Protein AF-A0A2W5S994-F1 (afdb_monomer_lite)

Foldseek 3Di:
DVLVVLLVVLLQVLLCVQLVVLLVVLVVVCVVVVQDPVSNVVSVVVSVVCSNVRSNVRSVVSNVVSNVVVVVVD

Radius of gyration: 16.3 Å; chains: 1; bounding box: 43×14×46 Å

Structure (mmCIF, N/CA/C/O backbone):
data_AF-A0A2W5S994-F1
#
_entry.id   AF-A0A2W5S994-F1
#
loop_
_atom_site.group_PDB
_atom_site.id
_atom_site.type_symbol
_atom_site.label_atom_id
_atom_site.label_alt_id
_atom_site.label_comp_id
_atom_site.label_asym_id
_atom_site.label_entity_id
_atom_site.label_seq_id
_atom_site.pdbx_PDB_ins_code
_atom_site.Cartn_x
_atom_site.Cartn_y
_atom_site.Cartn_z
_atom_site.occupancy
_atom_site.B_iso_or_equiv
_atom_site.auth_seq_id
_atom_site.auth_comp_id
_atom_site.auth_asym_id
_atom_site.auth_atom_id
_atom_site.pdbx_PDB_model_num
ATOM 1 N N . MET A 1 1 ? -11.656 -2.620 25.313 1.00 62.91 1 MET A N 1
ATOM 2 C CA . MET A 1 1 ? -10.408 -3.229 24.789 1.00 62.91 1 MET A CA 1
ATOM 3 C C . MET A 1 1 ? -10.619 -4.100 23.545 1.00 62.91 1 MET A C 1
ATOM 5 O O . MET A 1 1 ? -10.006 -3.803 22.531 1.00 62.91 1 MET A O 1
ATOM 9 N N . ARG A 1 2 ? -11.509 -5.112 23.541 1.00 80.94 2 ARG A N 1
ATOM 10 C CA . ARG A 1 2 ? -11.721 -5.998 22.365 1.00 80.94 2 ARG A CA 1
ATOM 11 C C . ARG A 1 2 ? -12.060 -5.276 21.045 1.00 80.94 2 ARG A C 1
ATOM 13 O O . ARG A 1 2 ? -11.538 -5.655 20.001 1.00 80.94 2 ARG A O 1
ATOM 20 N N . LYS A 1 3 ? -12.890 -4.221 21.073 1.00 82.19 3 LYS A N 1
ATOM 21 C CA . LYS A 1 3 ? -13.206 -3.418 19.870 1.00 82.19 3 LYS A CA 1
ATOM 22 C C . LYS A 1 3 ? -11.959 -2.731 19.293 1.00 82.19 3 LYS A C 1
ATOM 24 O O . LYS A 1 3 ? -11.738 -2.826 18.092 1.00 82.19 3 LYS A O 1
ATOM 29 N N . THR A 1 4 ? -11.132 -2.117 20.141 1.00 87.38 4 THR A N 1
ATOM 30 C CA . THR A 1 4 ? -9.891 -1.429 19.745 1.00 87.38 4 THR A CA 1
ATOM 31 C C . THR A 1 4 ? -8.899 -2.383 19.088 1.00 87.38 4 THR A C 1
ATOM 33 O O . THR A 1 4 ? -8.433 -2.102 17.991 1.00 87.38 4 THR A O 1
ATOM 36 N N . PHE A 1 5 ? -8.645 -3.546 19.699 1.00 90.88 5 PHE A N 1
ATOM 37 C CA . PHE A 1 5 ? -7.746 -4.552 19.123 1.00 90.88 5 PHE A CA 1
ATOM 38 C C . PHE A 1 5 ? -8.228 -5.065 17.766 1.00 90.88 5 PHE A C 1
ATOM 40 O O . PHE A 1 5 ? -7.421 -5.275 16.867 1.00 90.88 5 PHE A O 1
ATOM 47 N N . ARG A 1 6 ? -9.545 -5.205 17.575 1.00 90.12 6 ARG A N 1
ATOM 48 C CA . ARG A 1 6 ? -10.094 -5.575 16.270 1.00 90.12 6 ARG A CA 1
ATOM 49 C C . ARG A 1 6 ? -9.885 -4.480 15.224 1.00 90.12 6 ARG A C 1
ATOM 51 O O . ARG A 1 6 ? -9.468 -4.801 14.119 1.00 90.12 6 ARG A O 1
ATOM 58 N N . VAL A 1 7 ? -10.177 -3.216 15.544 1.00 93.19 7 VAL A N 1
ATOM 59 C CA . VAL A 1 7 ? -9.954 -2.095 14.607 1.00 93.19 7 VAL A CA 1
ATOM 60 C C . VAL A 1 7 ? -8.479 -2.010 14.227 1.00 93.19 7 VAL A C 1
ATOM 62 O O . VAL A 1 7 ? -8.172 -1.910 13.045 1.00 93.19 7 VAL A O 1
ATOM 65 N N . LEU A 1 8 ? -7.582 -2.137 15.207 1.00 94.88 8 LEU A N 1
ATOM 66 C CA . LEU A 1 8 ? -6.143 -2.153 14.969 1.00 94.88 8 LEU A CA 1
ATOM 67 C C . LEU A 1 8 ? -5.728 -3.328 14.072 1.00 94.88 8 LEU A C 1
ATOM 69 O O . LEU A 1 8 ? -4.960 -3.133 13.139 1.00 94.88 8 LEU A O 1
ATOM 73 N N . GLY A 1 9 ? -6.285 -4.522 14.294 1.00 95.00 9 GLY A N 1
ATOM 74 C CA . GLY A 1 9 ? -6.035 -5.685 13.441 1.00 95.00 9 GLY A CA 1
ATOM 75 C C . GLY A 1 9 ? -6.446 -5.455 11.984 1.00 95.00 9 GLY A C 1
ATOM 76 O O . GLY A 1 9 ? -5.670 -5.741 11.077 1.00 95.00 9 GLY A O 1
ATOM 77 N N . TRP A 1 10 ? -7.629 -4.879 11.744 1.00 96.62 10 TRP A N 1
ATOM 78 C CA . TRP A 1 10 ? -8.065 -4.546 10.384 1.00 96.62 10 TRP A CA 1
ATOM 79 C C . TRP A 1 10 ? -7.263 -3.401 9.761 1.00 96.62 10 TRP A C 1
ATOM 81 O O . TRP A 1 10 ? -7.011 -3.441 8.562 1.00 96.62 10 TRP A O 1
ATOM 91 N N . LEU A 1 11 ? -6.842 -2.410 10.550 1.00 97.19 11 LEU A N 1
ATOM 92 C CA . LEU A 1 11 ? -5.960 -1.332 10.099 1.00 97.19 11 LEU A CA 1
ATOM 93 C C . LEU A 1 11 ? -4.611 -1.891 9.639 1.00 97.19 11 LEU A C 1
ATOM 95 O O . LEU A 1 11 ? -4.181 -1.582 8.533 1.00 97.19 11 LEU A O 1
ATOM 99 N N . LEU A 1 12 ? -3.967 -2.738 10.448 1.00 97.75 12 LEU A N 1
ATOM 100 C CA . LEU A 1 12 ? -2.679 -3.351 10.107 1.00 97.75 12 LEU A CA 1
ATOM 101 C C . LEU A 1 12 ? -2.799 -4.268 8.888 1.00 97.75 12 LEU A C 1
ATOM 103 O O . LEU A 1 12 ? -1.964 -4.206 7.991 1.00 97.75 12 LEU A O 1
ATOM 107 N N . LEU A 1 13 ? -3.863 -5.072 8.811 1.00 97.50 13 LEU A N 1
ATOM 108 C CA . LEU A 1 13 ? -4.128 -5.895 7.633 1.00 97.50 13 LEU A CA 1
ATOM 109 C C . LEU A 1 13 ? -4.320 -5.028 6.383 1.00 97.50 13 LEU A C 1
ATOM 111 O O . LEU A 1 13 ? -3.726 -5.304 5.347 1.00 97.50 13 LEU A O 1
ATOM 115 N N . GLY A 1 14 ? -5.116 -3.964 6.491 1.00 97.88 14 GLY A N 1
ATOM 116 C CA . GLY A 1 14 ? -5.320 -3.006 5.413 1.00 97.88 14 GLY A CA 1
ATOM 117 C C . GLY A 1 14 ? -4.016 -2.348 4.968 1.00 97.88 14 GLY A C 1
ATOM 118 O O . GLY A 1 14 ? -3.778 -2.230 3.772 1.00 97.88 14 GLY A O 1
ATOM 119 N N . LEU A 1 15 ? -3.145 -1.987 5.913 1.00 97.94 15 LEU A N 1
ATOM 120 C CA . LEU A 1 15 ? -1.828 -1.415 5.641 1.00 97.94 15 LEU A CA 1
ATOM 121 C C . LEU A 1 15 ? -0.966 -2.359 4.798 1.00 97.94 15 LEU A C 1
ATOM 123 O O . LEU A 1 15 ? -0.429 -1.955 3.767 1.00 97.94 15 LEU A O 1
ATOM 127 N N . LEU A 1 16 ? -0.875 -3.626 5.213 1.00 98.19 16 LEU A N 1
ATOM 128 C CA . LEU A 1 16 ? -0.096 -4.644 4.510 1.00 98.19 16 LEU A CA 1
ATOM 129 C C . LEU A 1 16 ? -0.670 -4.944 3.124 1.00 98.19 16 LEU A C 1
ATOM 131 O O . LEU A 1 16 ? 0.081 -5.024 2.157 1.00 98.19 16 LEU A O 1
ATOM 135 N N . VAL A 1 17 ? -1.995 -5.073 3.013 1.00 98.12 17 VAL A N 1
ATOM 136 C CA . VAL A 1 17 ? -2.666 -5.334 1.732 1.00 98.12 17 VAL A CA 1
ATOM 137 C C . VAL A 1 17 ? -2.496 -4.152 0.782 1.00 98.12 17 VAL A C 1
ATOM 139 O O . VAL A 1 17 ? -2.129 -4.354 -0.367 1.00 98.12 17 VAL A O 1
ATOM 142 N N . GLY A 1 18 ? -2.711 -2.921 1.246 1.00 97.88 18 GLY A N 1
ATOM 143 C CA . GLY A 1 18 ? -2.576 -1.723 0.419 1.00 97.88 18 GLY A CA 1
ATOM 144 C C . GLY A 1 18 ? -1.154 -1.529 -0.109 1.00 97.88 18 GLY A C 1
ATOM 145 O O . GLY A 1 18 ? -0.968 -1.333 -1.306 1.00 97.88 18 GLY A O 1
ATOM 146 N N . GLY A 1 19 ? -0.144 -1.648 0.759 1.00 97.44 19 GLY A N 1
ATOM 147 C CA . GLY A 1 19 ? 1.258 -1.566 0.339 1.00 97.44 19 GLY A CA 1
ATOM 148 C C . GLY A 1 19 ? 1.653 -2.729 -0.575 1.00 97.44 19 GLY A C 1
ATOM 149 O O . GLY A 1 19 ? 2.280 -2.521 -1.613 1.00 97.44 19 GLY A O 1
ATOM 150 N N . GLY A 1 20 ? 1.222 -3.945 -0.230 1.00 97.44 20 GLY A N 1
ATOM 151 C CA . GLY A 1 20 ? 1.459 -5.144 -1.027 1.00 97.44 20 GLY A CA 1
ATOM 152 C C . GLY A 1 20 ? 0.870 -5.044 -2.432 1.00 97.44 20 GLY A C 1
ATOM 153 O O . GLY A 1 20 ? 1.560 -5.378 -3.388 1.00 97.44 20 GLY A O 1
ATOM 154 N N . LEU A 1 21 ? -0.355 -4.528 -2.578 1.00 97.75 21 LEU A N 1
ATOM 155 C CA . LEU A 1 21 ? -1.004 -4.321 -3.876 1.00 97.75 21 LEU A CA 1
ATOM 156 C C . LEU A 1 21 ? -0.276 -3.284 -4.735 1.00 97.75 21 LEU A C 1
ATOM 158 O O . LEU A 1 21 ? -0.159 -3.489 -5.940 1.00 97.75 21 LEU A O 1
ATOM 162 N N . THR A 1 22 ? 0.256 -2.211 -4.144 1.00 96.94 22 THR A N 1
ATOM 163 C CA . THR A 1 22 ? 1.062 -1.237 -4.894 1.00 96.94 22 THR A CA 1
ATOM 164 C C . THR A 1 22 ? 2.349 -1.861 -5.429 1.00 96.94 22 THR A C 1
ATOM 166 O O . THR A 1 22 ? 2.676 -1.675 -6.600 1.00 96.94 22 THR A O 1
ATOM 169 N N . ILE A 1 23 ? 3.054 -2.648 -4.608 1.00 95.62 23 ILE A N 1
ATOM 170 C CA . ILE A 1 23 ? 4.258 -3.370 -5.046 1.00 95.62 23 ILE A CA 1
ATOM 171 C C . ILE A 1 23 ? 3.900 -4.393 -6.130 1.00 95.62 23 ILE A C 1
ATOM 173 O O . ILE A 1 23 ? 4.561 -4.441 -7.164 1.00 95.62 23 ILE A O 1
ATOM 177 N N . LEU A 1 24 ? 2.834 -5.174 -5.934 1.00 96.19 24 LEU A N 1
ATOM 178 C CA . LEU A 1 24 ? 2.338 -6.133 -6.928 1.00 96.19 24 LEU A CA 1
ATOM 179 C C . LEU A 1 24 ? 1.992 -5.452 -8.254 1.00 96.19 24 LEU A C 1
ATOM 181 O O . LEU A 1 24 ? 2.332 -5.980 -9.307 1.00 96.19 24 LEU A O 1
ATOM 185 N N . GLY A 1 25 ? 1.369 -4.272 -8.212 1.00 94.75 25 GLY A N 1
ATOM 186 C CA . GLY A 1 25 ? 1.080 -3.468 -9.397 1.00 94.75 25 GLY A CA 1
ATOM 187 C C . GLY A 1 25 ? 2.346 -3.010 -10.120 1.00 94.75 25 GLY A C 1
ATOM 188 O O . GLY A 1 25 ? 2.417 -3.111 -11.341 1.00 94.75 25 GLY A O 1
ATOM 189 N N . ALA A 1 26 ? 3.372 -2.577 -9.380 1.00 92.69 26 ALA A N 1
ATOM 190 C CA . ALA A 1 26 ? 4.662 -2.207 -9.962 1.00 92.69 26 ALA A CA 1
ATOM 191 C C . ALA A 1 26 ? 5.372 -3.405 -10.615 1.00 92.69 26 ALA A C 1
ATOM 193 O O . ALA A 1 26 ? 5.902 -3.285 -11.717 1.00 92.69 26 ALA A O 1
ATOM 194 N N . VAL A 1 27 ? 5.333 -4.576 -9.971 1.00 92.62 27 VAL A N 1
ATOM 195 C CA . VAL A 1 27 ? 5.875 -5.823 -10.533 1.00 92.62 27 VAL A CA 1
ATOM 196 C C . VAL A 1 27 ? 5.106 -6.229 -11.789 1.00 92.62 27 VAL A C 1
ATOM 198 O O . VAL A 1 27 ? 5.719 -6.530 -12.808 1.00 92.62 27 VAL A O 1
ATOM 201 N N . ALA A 1 28 ? 3.773 -6.196 -11.752 1.00 93.69 28 ALA A N 1
ATOM 202 C CA . ALA A 1 28 ? 2.943 -6.513 -12.910 1.00 93.69 28 ALA A CA 1
ATOM 203 C C . ALA A 1 28 ? 3.214 -5.561 -14.087 1.00 93.69 28 ALA A C 1
ATOM 205 O O . ALA A 1 28 ? 3.316 -6.015 -15.224 1.00 93.69 28 ALA A O 1
ATOM 206 N N . ALA A 1 29 ? 3.397 -4.264 -13.820 1.00 91.00 29 ALA A N 1
ATOM 207 C CA . ALA A 1 29 ? 3.759 -3.284 -14.839 1.00 91.00 29 ALA A CA 1
ATOM 208 C C . ALA A 1 29 ? 5.125 -3.588 -15.476 1.00 91.00 29 ALA A C 1
ATOM 210 O O . ALA A 1 29 ? 5.254 -3.499 -16.694 1.00 91.00 29 ALA A O 1
ATOM 211 N N . ALA A 1 30 ? 6.120 -4.008 -14.688 1.00 90.50 30 ALA A N 1
ATOM 212 C CA . ALA A 1 30 ? 7.432 -4.371 -15.223 1.00 90.50 30 ALA A CA 1
ATOM 213 C C . ALA A 1 30 ? 7.352 -5.502 -16.263 1.00 90.50 30 ALA A C 1
ATOM 215 O O . ALA A 1 30 ? 8.012 -5.420 -17.296 1.00 90.50 30 ALA A O 1
ATOM 216 N N . TYR A 1 31 ? 6.502 -6.509 -16.026 1.00 89.50 31 TYR A N 1
ATOM 217 C CA . TYR A 1 31 ? 6.264 -7.599 -16.980 1.00 89.50 31 TYR A CA 1
ATOM 218 C C . TYR A 1 31 ? 5.365 -7.207 -18.157 1.00 89.50 31 TYR A C 1
ATOM 220 O O . TYR A 1 31 ? 5.495 -7.780 -19.231 1.00 89.50 31 TYR A O 1
ATOM 228 N N . ALA A 1 32 ? 4.437 -6.266 -17.972 1.00 94.06 32 ALA A N 1
ATOM 229 C CA . ALA A 1 32 ? 3.513 -5.852 -19.028 1.00 94.06 32 ALA A CA 1
ATOM 230 C C . ALA A 1 32 ? 4.147 -4.900 -20.056 1.00 94.06 32 ALA A C 1
ATOM 232 O O . ALA A 1 32 ? 3.693 -4.854 -21.196 1.00 94.06 32 ALA A O 1
ATOM 233 N N . PHE A 1 33 ? 5.160 -4.128 -19.651 1.00 92.31 33 PHE A N 1
ATOM 234 C CA . PHE A 1 33 ? 5.786 -3.091 -20.478 1.00 92.31 33 PHE A CA 1
ATOM 235 C C . PHE A 1 33 ? 7.229 -3.417 -20.901 1.00 92.31 33 PHE A C 1
ATOM 237 O O . PHE A 1 33 ? 7.919 -2.516 -21.367 1.00 92.31 33 PHE A O 1
ATOM 244 N N . ASP A 1 34 ? 7.688 -4.666 -20.728 1.00 88.81 34 ASP A N 1
ATOM 245 C CA . ASP A 1 34 ? 9.056 -5.113 -21.061 1.00 88.81 34 ASP A CA 1
ATOM 246 C C . ASP A 1 34 ? 10.151 -4.157 -20.542 1.00 88.81 34 ASP A C 1
ATOM 248 O O . ASP A 1 34 ? 11.119 -3.829 -21.231 1.00 88.81 34 ASP A O 1
ATOM 252 N N . ILE A 1 35 ? 9.984 -3.684 -19.301 1.00 86.44 35 ILE A N 1
ATOM 253 C CA . ILE A 1 35 ? 10.863 -2.677 -18.698 1.00 86.44 35 ILE A CA 1
ATOM 254 C C . ILE A 1 35 ? 12.288 -3.232 -18.585 1.00 86.44 35 ILE A C 1
ATOM 256 O O . ILE A 1 35 ? 12.531 -4.252 -17.932 1.00 86.44 35 ILE A O 1
ATOM 260 N N . SER A 1 36 ? 13.256 -2.531 -19.178 1.00 90.06 36 SER A N 1
ATOM 261 C CA . SER A 1 36 ? 14.670 -2.905 -19.096 1.00 90.06 36 SER A CA 1
ATOM 262 C C . SER A 1 36 ? 15.222 -2.744 -17.672 1.00 90.06 36 SER A C 1
ATOM 264 O O . SER A 1 36 ? 14.688 -1.998 -16.856 1.00 90.06 36 SER A O 1
ATOM 266 N N . GLN A 1 37 ? 16.351 -3.387 -17.350 1.00 87.75 37 GLN A N 1
ATOM 267 C CA . GLN A 1 37 ? 16.977 -3.270 -16.018 1.00 87.75 37 GLN A CA 1
ATOM 268 C C . GLN A 1 37 ? 17.294 -1.815 -15.623 1.00 87.75 37 GLN A C 1
ATOM 270 O O . GLN A 1 37 ? 17.135 -1.435 -14.462 1.00 87.75 37 GLN A O 1
ATOM 275 N N . PHE A 1 38 ? 17.707 -0.988 -16.589 1.00 90.12 38 PHE A N 1
ATOM 276 C CA . PHE A 1 38 ? 18.006 0.423 -16.350 1.00 90.12 38 PHE A CA 1
ATOM 277 C C . PHE A 1 38 ? 16.743 1.219 -15.995 1.00 90.12 38 PHE A C 1
ATOM 279 O O . PHE A 1 38 ? 16.727 1.969 -15.018 1.00 90.12 38 PHE A O 1
ATOM 286 N N . GLU A 1 39 ? 15.661 1.012 -16.743 1.00 89.38 39 GLU A N 1
ATOM 287 C CA . GLU A 1 39 ? 14.362 1.629 -16.465 1.00 89.38 39 GLU A CA 1
ATOM 288 C C . GLU A 1 39 ? 13.757 1.090 -15.163 1.00 89.38 39 GLU A C 1
ATOM 290 O O . GLU A 1 39 ? 13.179 1.850 -14.390 1.00 89.38 39 GLU A O 1
ATOM 295 N N . GLY A 1 40 ? 13.973 -0.191 -14.859 1.00 88.62 40 GLY A N 1
ATOM 296 C CA . GLY A 1 40 ? 13.544 -0.848 -13.628 1.00 88.62 40 GLY A CA 1
ATOM 297 C C . GLY A 1 40 ? 14.138 -0.203 -12.377 1.00 88.62 40 GLY A C 1
ATOM 298 O O . GLY A 1 40 ? 13.422 0.006 -11.399 1.00 88.62 40 GLY A O 1
ATOM 299 N N . ALA A 1 41 ? 15.411 0.203 -12.419 1.00 87.19 41 ALA A N 1
ATOM 300 C CA . ALA A 1 41 ? 16.042 0.933 -11.318 1.00 87.19 41 ALA A CA 1
ATOM 301 C C . ALA A 1 41 ? 15.344 2.278 -11.033 1.00 87.19 41 ALA A C 1
ATOM 303 O O . ALA A 1 41 ? 15.165 2.657 -9.875 1.00 87.19 41 ALA A O 1
ATOM 304 N N . HIS A 1 42 ? 14.887 2.973 -12.077 1.00 87.69 42 HIS A N 1
ATOM 305 C CA . HIS A 1 42 ? 14.154 4.234 -11.945 1.00 87.69 42 HIS A CA 1
ATOM 306 C C . HIS A 1 42 ? 12.702 3.984 -11.502 1.00 87.69 42 HIS A C 1
ATOM 308 O O . HIS A 1 42 ? 12.184 4.671 -10.618 1.00 87.69 42 HIS A O 1
ATOM 314 N N . ALA A 1 43 ? 12.064 2.948 -12.052 1.00 89.75 43 ALA A N 1
ATOM 315 C CA . ALA A 1 43 ? 10.710 2.529 -11.707 1.00 89.75 43 ALA A CA 1
ATOM 316 C C . ALA A 1 43 ? 10.597 2.028 -10.257 1.00 89.75 43 ALA A C 1
ATOM 318 O O . ALA A 1 43 ? 9.564 2.236 -9.619 1.00 89.75 43 ALA A O 1
ATOM 319 N N . MET A 1 44 ? 11.661 1.446 -9.691 1.00 91.38 44 MET A N 1
ATOM 320 C CA . MET A 1 44 ? 11.714 1.095 -8.267 1.00 91.38 44 MET A CA 1
ATOM 321 C C . MET A 1 44 ? 11.507 2.324 -7.379 1.00 91.38 44 MET A C 1
ATOM 323 O O . MET A 1 44 ? 10.744 2.253 -6.418 1.00 91.38 44 MET A O 1
ATOM 327 N N . GLY A 1 45 ? 12.118 3.465 -7.717 1.00 90.44 45 GLY A N 1
ATOM 328 C CA . GLY A 1 45 ? 11.913 4.717 -6.985 1.00 90.44 45 GLY A 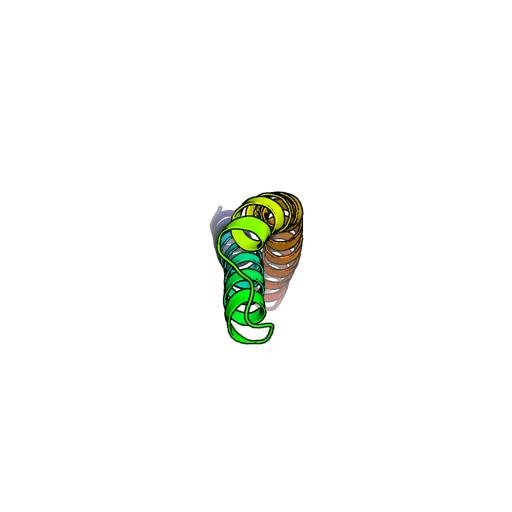CA 1
ATOM 329 C C . GLY A 1 45 ? 10.444 5.147 -6.975 1.00 90.44 45 GLY A C 1
ATOM 330 O O . GLY A 1 45 ? 9.906 5.510 -5.931 1.00 90.44 45 GLY A O 1
ATOM 331 N N . VAL A 1 46 ? 9.765 5.010 -8.116 1.00 90.75 46 VAL A N 1
ATOM 332 C CA . VAL A 1 46 ? 8.326 5.281 -8.247 1.00 90.75 46 VAL A CA 1
ATOM 333 C C . VAL A 1 46 ? 7.508 4.302 -7.397 1.00 90.75 46 VAL A C 1
ATOM 335 O O . VAL A 1 46 ? 6.642 4.725 -6.631 1.00 90.75 46 VAL A O 1
ATOM 338 N N . ALA A 1 47 ? 7.810 3.005 -7.460 1.00 93.38 47 ALA A N 1
ATOM 339 C CA . ALA A 1 47 ? 7.121 1.985 -6.673 1.00 93.38 47 ALA A CA 1
ATOM 340 C C . ALA A 1 47 ? 7.245 2.241 -5.161 1.00 93.38 47 ALA A C 1
ATOM 342 O O . ALA A 1 47 ? 6.241 2.218 -4.443 1.00 93.38 47 ALA A O 1
ATOM 343 N N . PHE A 1 48 ? 8.448 2.551 -4.672 1.00 92.94 48 PHE A N 1
ATOM 344 C CA . PHE A 1 48 ? 8.674 2.876 -3.263 1.00 92.94 48 PHE A CA 1
ATOM 345 C C . PHE A 1 48 ? 8.021 4.192 -2.849 1.00 92.94 48 PHE A C 1
ATOM 347 O O . PHE A 1 48 ? 7.521 4.279 -1.733 1.00 92.94 48 PHE A O 1
ATOM 354 N N . PHE A 1 49 ? 7.962 5.188 -3.734 1.00 94.56 49 PHE A N 1
ATOM 355 C CA . PHE A 1 49 ? 7.272 6.447 -3.459 1.00 94.56 49 PHE A CA 1
ATOM 356 C C . PHE A 1 49 ? 5.758 6.254 -3.273 1.00 94.56 49 PHE A C 1
ATOM 358 O O . PHE A 1 49 ? 5.168 6.810 -2.346 1.00 94.56 49 PHE A O 1
ATOM 365 N N . TRP A 1 50 ? 5.121 5.428 -4.110 1.00 95.75 50 TRP A N 1
ATOM 366 C CA . TRP A 1 50 ? 3.673 5.188 -4.041 1.00 95.75 50 TRP A CA 1
ATOM 367 C C . TRP A 1 50 ? 3.262 4.147 -2.997 1.00 95.75 50 TRP A C 1
ATOM 369 O O . TRP A 1 50 ? 2.113 4.148 -2.548 1.00 95.75 50 TRP A O 1
ATOM 379 N N . THR A 1 51 ? 4.169 3.261 -2.580 1.00 97.62 51 THR A N 1
ATOM 380 C CA . THR A 1 51 ? 3.864 2.199 -1.604 1.00 97.62 51 THR A CA 1
ATOM 381 C C . THR A 1 51 ? 3.311 2.746 -0.275 1.00 97.62 51 THR A C 1
ATOM 383 O O . THR A 1 51 ? 2.275 2.242 0.165 1.00 97.62 51 THR A O 1
ATOM 386 N N . PRO A 1 52 ? 3.885 3.800 0.348 1.00 97.56 52 PRO A N 1
ATOM 387 C CA . PRO A 1 52 ? 3.306 4.442 1.529 1.00 97.56 52 PRO A CA 1
ATOM 388 C C . PRO A 1 52 ? 1.869 4.931 1.325 1.00 97.56 52 PRO A C 1
ATOM 390 O O . PRO A 1 52 ? 1.044 4.780 2.223 1.00 97.56 52 PRO A O 1
ATOM 393 N N . LEU A 1 53 ? 1.540 5.472 0.146 1.00 97.50 53 LEU A N 1
ATOM 394 C CA . LEU A 1 53 ? 0.186 5.943 -0.168 1.00 97.50 53 LEU A CA 1
ATOM 395 C C . LEU A 1 53 ? -0.801 4.780 -0.324 1.00 97.50 53 LEU A C 1
ATOM 397 O O . LEU A 1 53 ? -1.917 4.847 0.199 1.00 97.50 53 LEU A O 1
ATOM 401 N N . GLY A 1 54 ? -0.385 3.691 -0.975 1.00 97.69 54 GLY A N 1
ATOM 402 C CA . GLY A 1 54 ? -1.170 2.455 -1.040 1.00 97.69 54 GLY A CA 1
ATOM 403 C C . GLY A 1 54 ? -1.427 1.867 0.345 1.00 97.69 54 GLY A C 1
ATOM 404 O O . GLY A 1 54 ? -2.569 1.571 0.700 1.00 97.69 54 GLY A O 1
ATOM 405 N N . ALA A 1 55 ? -0.380 1.777 1.165 1.00 98.25 55 ALA A N 1
ATOM 406 C CA . ALA A 1 55 ? -0.452 1.288 2.536 1.00 98.25 55 ALA A CA 1
ATOM 407 C C . ALA A 1 55 ? -1.372 2.157 3.408 1.00 98.25 55 ALA A C 1
ATOM 409 O O . ALA A 1 55 ? -2.227 1.630 4.115 1.00 98.25 55 ALA A O 1
ATOM 410 N N . LEU A 1 56 ? -1.271 3.485 3.312 1.00 98.31 56 LEU A N 1
ATOM 411 C CA . LEU A 1 56 ? -2.146 4.407 4.037 1.00 98.31 56 LEU A CA 1
ATOM 412 C C . LEU A 1 56 ? -3.613 4.254 3.613 1.00 98.31 56 LEU A C 1
ATOM 414 O O . LEU A 1 56 ? -4.497 4.159 4.463 1.00 98.31 56 LEU A O 1
ATOM 418 N N . THR A 1 57 ? -3.873 4.174 2.307 1.00 98.06 57 THR A N 1
ATOM 419 C CA . THR A 1 57 ? -5.227 3.981 1.767 1.00 98.06 57 THR A CA 1
ATOM 420 C C . THR A 1 57 ? -5.825 2.664 2.259 1.00 98.06 57 THR A C 1
ATOM 422 O O . THR A 1 57 ? -6.950 2.633 2.763 1.00 98.06 57 THR A O 1
ATOM 425 N N . GLY A 1 58 ? -5.051 1.579 2.194 1.00 98.12 58 GLY A N 1
ATOM 426 C CA . GLY A 1 58 ? -5.458 0.280 2.712 1.00 98.12 58 GLY A CA 1
ATOM 427 C C . GLY A 1 58 ? -5.708 0.304 4.221 1.00 98.12 58 GLY A C 1
ATOM 428 O O . GLY A 1 58 ? -6.719 -0.226 4.678 1.00 98.12 58 GLY A O 1
ATOM 429 N N . ALA A 1 59 ? -4.851 0.973 4.998 1.00 97.88 59 ALA A N 1
ATOM 430 C CA . ALA A 1 59 ? -5.009 1.124 6.443 1.00 97.88 59 ALA A CA 1
ATOM 431 C C . ALA A 1 59 ? -6.314 1.848 6.811 1.00 97.88 59 ALA A C 1
ATOM 433 O O . ALA A 1 59 ? -7.030 1.403 7.710 1.00 97.88 59 ALA A O 1
ATOM 434 N N . ILE A 1 60 ? -6.658 2.922 6.089 1.00 97.44 60 ILE A N 1
ATOM 435 C CA . ILE A 1 60 ? -7.913 3.667 6.272 1.00 97.44 60 ILE A CA 1
ATOM 436 C C . ILE A 1 60 ? -9.114 2.764 5.979 1.00 97.44 60 ILE A C 1
ATOM 438 O O . ILE A 1 60 ? -10.017 2.647 6.809 1.00 97.44 60 ILE A O 1
ATOM 442 N N . VAL A 1 61 ? -9.114 2.077 4.833 1.00 97.19 61 VAL A N 1
ATOM 443 C CA . VAL A 1 61 ? -10.192 1.148 4.458 1.00 97.19 61 VAL A CA 1
ATOM 444 C C . VAL A 1 61 ? -10.330 0.028 5.494 1.00 97.19 61 VAL A C 1
ATOM 446 O O . VAL A 1 61 ? -11.439 -0.268 5.945 1.00 97.19 61 VAL A O 1
ATOM 449 N N . GLY A 1 62 ? -9.212 -0.547 5.936 1.00 96.56 62 GLY A N 1
ATOM 450 C CA . GLY A 1 62 ? -9.162 -1.553 6.991 1.00 96.56 62 GLY A CA 1
ATOM 451 C C . GLY A 1 62 ? -9.765 -1.049 8.302 1.00 96.56 62 GLY A C 1
ATOM 452 O O . GLY A 1 62 ? -10.664 -1.683 8.857 1.00 96.56 62 GLY A O 1
ATOM 453 N N . ALA A 1 63 ? -9.359 0.131 8.768 1.00 94.69 63 ALA A N 1
ATOM 454 C CA . ALA A 1 63 ? -9.908 0.745 9.972 1.00 94.69 63 ALA A CA 1
ATOM 455 C C . ALA A 1 63 ? -11.429 0.973 9.868 1.00 94.69 63 ALA A C 1
ATOM 457 O O . ALA A 1 63 ? -12.164 0.641 10.802 1.00 94.69 63 ALA A O 1
ATOM 458 N N . VAL A 1 64 ? -11.920 1.457 8.719 1.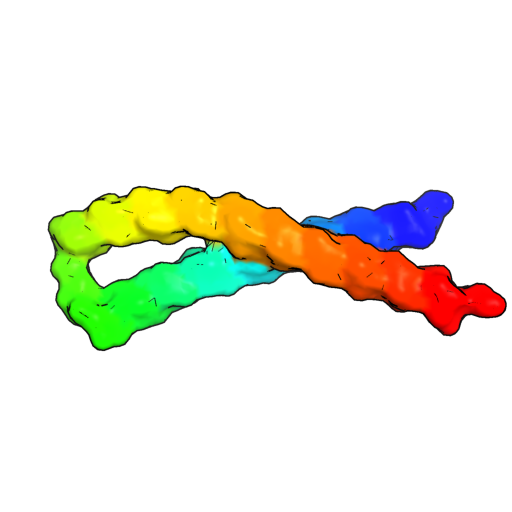00 95.31 64 VAL A N 1
ATOM 459 C CA . VAL A 1 64 ? -13.358 1.651 8.451 1.00 95.31 64 VAL A CA 1
ATOM 460 C C . VAL A 1 64 ? -14.116 0.322 8.505 1.00 95.31 64 VAL A C 1
ATOM 462 O O . VAL A 1 64 ? -15.163 0.234 9.152 1.00 95.31 64 VAL A O 1
ATOM 465 N N . ILE A 1 65 ? -13.588 -0.736 7.884 1.00 94.19 65 ILE A N 1
ATOM 466 C CA . ILE A 1 65 ? -14.178 -2.083 7.936 1.00 94.19 65 ILE A CA 1
ATOM 467 C C . ILE A 1 65 ? -14.210 -2.602 9.379 1.00 94.19 65 ILE A C 1
ATOM 469 O O . ILE A 1 65 ? -15.242 -3.101 9.840 1.00 94.19 65 ILE A O 1
ATOM 473 N N . GLY A 1 66 ? -13.103 -2.457 10.110 1.00 91.56 66 GLY A N 1
ATOM 474 C CA . GLY A 1 66 ? -12.987 -2.873 11.506 1.00 91.56 66 GLY A CA 1
ATOM 475 C C . GLY A 1 66 ? -13.969 -2.149 12.428 1.00 91.56 66 GLY A C 1
ATOM 476 O O . GLY A 1 66 ? -14.548 -2.776 13.320 1.00 91.56 66 GLY A O 1
ATOM 477 N N . ALA A 1 67 ? -14.204 -0.857 12.183 1.00 89.75 67 ALA A N 1
ATOM 478 C CA . ALA A 1 67 ? -15.175 -0.049 12.912 1.00 89.75 67 ALA A CA 1
ATOM 479 C C . ALA A 1 67 ? -16.620 -0.473 12.600 1.00 89.75 67 ALA A C 1
ATOM 481 O O . ALA A 1 67 ? -17.391 -0.746 13.522 1.00 89.75 67 ALA A O 1
ATOM 482 N N . ARG A 1 68 ? -16.978 -0.626 11.315 1.00 89.19 68 ARG A N 1
ATOM 483 C CA . ARG A 1 68 ? -18.331 -1.030 10.878 1.00 89.19 68 ARG A CA 1
ATOM 484 C C . ARG A 1 68 ? -18.730 -2.406 11.402 1.00 89.19 68 ARG A C 1
ATOM 486 O O . ARG A 1 68 ? -19.809 -2.566 11.968 1.00 89.19 68 ARG A O 1
ATOM 493 N N . ARG A 1 69 ? -17.821 -3.384 11.326 1.00 82.31 69 ARG A N 1
ATOM 494 C CA . ARG A 1 69 ? -18.026 -4.735 11.884 1.00 82.31 69 ARG A CA 1
ATOM 495 C C . ARG A 1 69 ? -18.169 -4.743 13.409 1.00 82.31 69 ARG A C 1
ATOM 497 O O . ARG A 1 69 ? -18.536 -5.762 13.990 1.00 82.31 69 ARG A O 1
ATOM 504 N N . GLY A 1 70 ? -17.852 -3.633 14.076 1.00 66.94 70 GLY A N 1
ATOM 505 C CA . GLY A 1 70 ? -18.058 -3.454 15.507 1.00 66.94 70 GLY A CA 1
ATOM 506 C C . GLY A 1 70 ? -19.251 -2.642 15.949 1.00 66.94 70 GLY A C 1
ATOM 507 O O . GLY A 1 70 ? -19.580 -2.729 17.134 1.00 66.94 70 GLY A O 1
ATOM 508 N N . GLY A 1 71 ? -19.872 -1.902 15.034 1.00 57.97 71 GLY A N 1
ATOM 509 C CA . GLY A 1 71 ? -21.170 -1.269 15.245 1.00 57.97 71 GLY A CA 1
ATOM 510 C C . GLY A 1 71 ? -22.324 -2.254 15.062 1.00 57.97 71 GLY A C 1
ATOM 511 O O . GLY A 1 71 ? -23.239 -2.244 15.863 1.00 57.97 71 GLY A O 1
ATOM 512 N N . ALA A 1 72 ? -22.229 -3.181 14.103 1.00 53.38 72 ALA A N 1
ATOM 513 C CA . ALA A 1 72 ? -23.295 -4.143 13.775 1.00 53.38 72 ALA A CA 1
ATOM 514 C C . ALA A 1 72 ? -23.541 -5.266 14.815 1.00 53.38 72 ALA A C 1
ATOM 516 O O . ALA A 1 72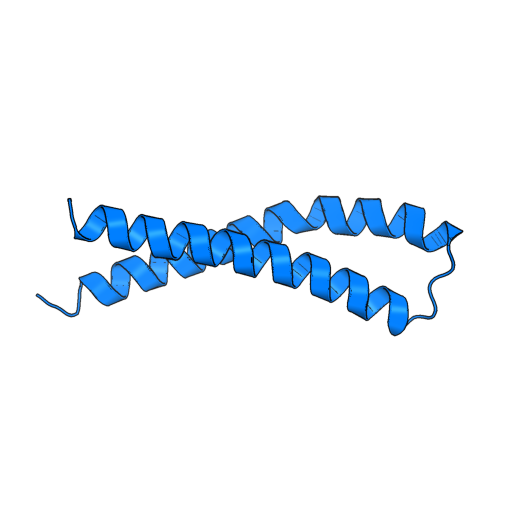 ? -24.268 -6.210 14.531 1.00 53.38 72 ALA A O 1
ATOM 517 N N . ALA A 1 73 ? -22.894 -5.210 15.982 1.00 48.53 73 ALA A N 1
ATOM 518 C CA . ALA A 1 73 ? -23.017 -6.202 17.059 1.00 48.53 73 ALA A CA 1
ATOM 519 C C . ALA A 1 73 ? -23.455 -5.566 18.394 1.00 48.53 73 ALA A C 1
ATOM 521 O O . ALA A 1 73 ? -23.198 -6.125 19.461 1.00 48.53 73 ALA A O 1
ATOM 522 N N . GLN A 1 74 ? -24.023 -4.362 18.328 1.00 43.69 74 GLN A N 1
ATOM 523 C CA . GLN A 1 74 ? -24.789 -3.716 19.395 1.00 43.69 74 GLN A CA 1
ATOM 524 C C . GLN A 1 74 ? -26.249 -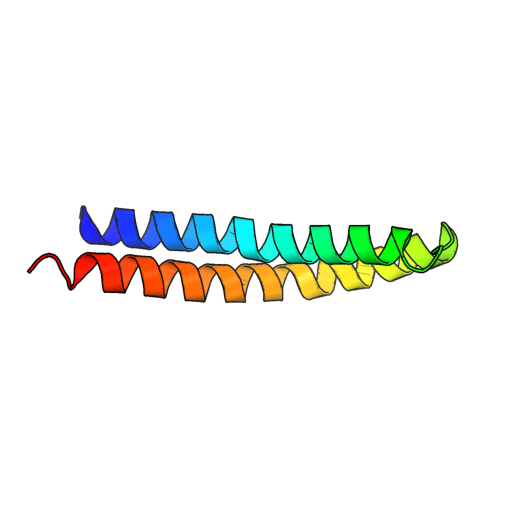3.672 18.965 1.00 43.69 74 GLN A C 1
ATOM 526 O O . GLN A 1 74 ? -27.093 -3.731 19.878 1.00 43.69 74 GLN A O 1
#

Secondary structure (DSSP, 8-state):
-HHHHHHHHHHHHHHHHHHHHHHHHHHHHHHHTT--HHHHHHHHHHHHHHHHHHHHHHHHHHHHHHHHHHHTT-

Sequence (74 aa):
MRKTFRVLGWLLLGLLVGGGLTILGAVAAAYAFDISQFEGAHAMGVAFFWTPLGALTGAIVGAVIGARRGGAAQ

pLDDT: mean 90.32, std 11.36, range [43.69, 98.31]

Organism: Cereibacter sphaeroides (NCBI:txid1063)

=== Feature glossary ===
The record interleaves many kinds of information about one protein. Here is each kind framed as the question it answers.

Q: What known structures does this most resemble?
A: Structural nearest neighbors (via Foldseek easy-search vs the PDB). Reported per hit: target PDB id, E-value, and alignment TM-score. A TM-score above ~0.5 is the conventional threshold for 'same fold'.

Q: Where is each backbone atom in 3D?
A: The mmCIF table is the protein's shape written out atom by atom. For each backbone N, Cα, C, and carbonyl O, it records an (x, y, z) coordinate triple in Å plus the residue type, chain letter, and residue number.

Q: What are the backbone torsion angles?
A: The φ/ψ torsion pair specifies the backbone conformation at each residue. φ rotates about the N–Cα bond, ψ about the Cα–C bond. Steric clashes forbid most of the (φ, ψ) plane — the allowed regions (α-helix basin, β-sheet basin, left-handed helix) are the Ramachandran-allowed regions.

Q: Which residues are buried vs exposed?
A: Solvent-accessible surface area (SASA) is the area in Å² traced out by the centre of a 1.4 Å probe sphere (a water molecule) rolled over the protein's van der Waals surface (Shrake–Rupley / Lee–Richards construction). Buried residues have near-zero SASA; fully exposed residues can exceed 200 Å². The total SASA scales roughly with the number of surface residues.

Q: How confident is the AlphaFold model at each residue?
A: pLDDT is the predicted lDDT-Cα score: AlphaFold's confidence that the local environment of each residue (all inter-atomic distances within 15 Å) is correctly placed. It is a per-residue number between 0 and 100, with higher meaning more reliable.

Q: What does the local fold look like, residue by residue?
A: 3Di is Foldseek's structural alphabet. Each residue is assigned one of twenty discrete states based on how its Cα sits relative to its spatial (not sequential) neighbors. Aligning 3Di strings finds structural homologs roughly as well as full 3D superposition, but orders of magnitude faster.

Q: How big and how compact is the whole molecule?
A: Radius of gyration (Rg) is the root-mean-square distance of Cα atoms from their centroid — a single number for overall size and compactness. A globular domain of N residues has Rg ≈ 2.2·N^0.38 Å; an extended or disordered chain has a much larger Rg. The Cα contact count is the number of residue pairs whose Cα atoms are within 8 Å and are more than four positions apart in sequence — a standard proxy for tertiary packing density. The bounding box is the smallest axis-aligned box enclosing all Cα atoms.

Q: Which residues are in helices, strands, or loops?
A: DSSP 8-state secondary structure assigns each residue one of H (α-helix), G (3₁₀-helix), I (π-helix), E (extended β-strand), B (isolated β-bridge), T (hydrogen-bonded turn), S (bend), or '-' (coil). The assignment is computed from backbone hydrogen-bond geometry via the Kabsch–Sander algorithm.

Q: How mobile is each atom in the crystal?
A: Crystallographic B-factors measure how much each atom's electron density is smeared out, in Å². They rise in mobile loops and surface residues and fall in the buried interior. In AlphaFold models this column is repurposed to hold pLDDT instead.

Q: What if only a Cα trace is available?
A: P-SEA three-state annotation labels each residue as helix, strand, or coil based purely on the geometry of the Cα trace. It serves as a fallback when the full backbone (and thus DSSP) is unavailable.

Q: What family and function is it annotated with?
A: Database cross-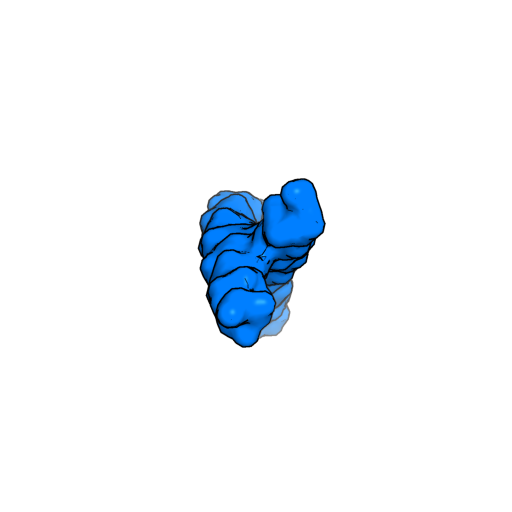references. InterPro integrates a dozen domain/family signature databases into unified entries with residue-range hits. GO terms attach function/process/location labels with evidence codes. CATH codes position the fold in a four-level structural taxonomy. Organism is th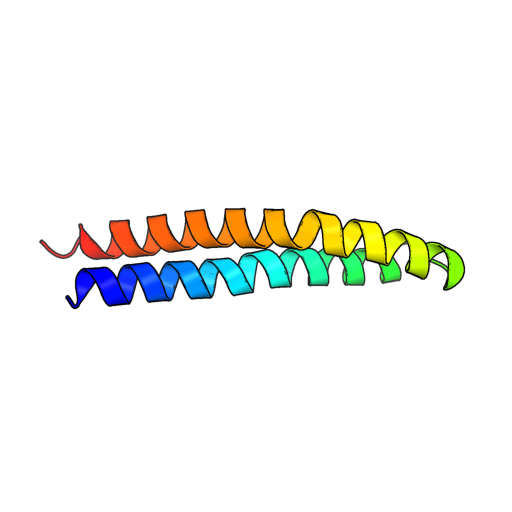e NCBI-taxonomy species name.

Q: Are the domains correctly placed relative to each other?
A: Predicted Aligned Error (PAE) is an AlphaFold confidence matrix: entry (i, j) is the expected error in the position of residue j, in ångströms, when the prediction is superimposed on the true structure at residue i. Low PAE within a block of residues means that block is internally rigid and well-predicted; high PAE between two blocks means their relative placement is uncertain even if each block individually is confident.

Q: What do the diagnostic plots show?
A: Three diagnostic plots accompany the record. The Cα contact map visualizes the tertiary structure as a 2D adjacency matrix (8 Å cutoff, sequence-local contacts suppressed). The Ramachandran plot shows the distribution of backbone (φ, ψ) torsions, with points in the α and β basins reflecting secondary structure content. The PAE plot shows AlphaFold's inter-residue confidence as a color matrix.

Q: What is the amino-acid chain?
A: Primary structure: the covalent order of the twenty standard amino acids along the backbone. Two proteins with the same sequence will (almost always) fold to the same structure; two with 30% identity often share a fold but not the details.

Q: What do the rendered images show?
A: The six renders are orthographic views along the three Cartesian axes in both directions. Representation (cartoon, sticks, or surface) and color scheme (sequence-rainbow or by-chain) vary across proteins so the training set covers all the common visualization conventions.